Protein AF-A0A8T4P7R7-F1 (afdb_monomer_lite)

Radius of gyration: 18.89 Å; chains: 1; bounding box: 49×25×53 Å

pLDDT: mean 92.82, std 3.39, range [82.12, 98.0]

Sequence (158 aa):
MLTKKQLRILNTFQKNEFKEITWKQVKELSKEKSSSVIQDAIKAFLIEELIKEEKIGTSKFYTINHKNNKIYTYFETYNKDSLPKQVLNSIKGLEDNLDKHTPFYSIVIFGSYASGEQKKDSDLDLAVFIEQEDKRKIVEAVFKSMETKSFIKIDGHV

Structure (mmCIF, N/CA/C/O backbone):
data_AF-A0A8T4P7R7-F1
#
_entry.id   AF-A0A8T4P7R7-F1
#
loop_
_atom_site.group_PDB
_atom_site.id
_atom_site.type_symbol
_atom_site.label_atom_id
_atom_site.label_alt_id
_atom_site.label_comp_id
_atom_site.label_asym_id
_atom_site.label_entity_id
_atom_site.label_seq_id
_atom_site.pdbx_PDB_ins_code
_atom_site.Cartn_x
_atom_site.Cartn_y
_atom_site.Cartn_z
_atom_site.occupancy
_atom_site.B_iso_or_equiv
_atom_site.auth_seq_id
_atom_site.auth_comp_id
_atom_site.auth_asym_id
_atom_site.auth_atom_id
_atom_site.pdbx_PDB_model_num
ATOM 1 N N . MET A 1 1 ? -6.169 14.730 7.324 1.00 82.12 1 MET A N 1
ATOM 2 C CA . MET A 1 1 ? -4.984 13.997 6.819 1.00 82.12 1 MET A CA 1
ATOM 3 C C . MET A 1 1 ? -4.523 13.067 7.922 1.00 82.12 1 MET A C 1
ATOM 5 O O . MET A 1 1 ? -4.358 13.526 9.048 1.00 82.12 1 MET A O 1
ATOM 9 N N . LEU A 1 2 ? -4.400 11.774 7.630 1.00 89.31 2 LEU A N 1
ATOM 10 C CA . LEU A 1 2 ? -4.100 10.762 8.641 1.00 89.31 2 LEU A CA 1
ATOM 11 C C . LEU A 1 2 ? -2.658 10.868 9.151 1.00 89.31 2 LEU A C 1
ATOM 13 O O . LEU A 1 2 ? -1.727 11.123 8.392 1.00 89.31 2 LEU A O 1
ATOM 17 N N . THR A 1 3 ? -2.466 10.627 10.445 1.00 92.69 3 THR A N 1
ATOM 18 C CA . THR A 1 3 ? -1.133 10.498 11.052 1.00 92.69 3 THR A CA 1
ATOM 19 C C . THR A 1 3 ? -0.450 9.192 10.627 1.00 92.69 3 THR A C 1
ATOM 21 O O . THR A 1 3 ? -1.118 8.222 10.274 1.00 92.69 3 THR A O 1
ATOM 24 N N . LYS A 1 4 ? 0.881 9.091 10.764 1.00 90.06 4 LYS A N 1
ATOM 25 C CA . LYS A 1 4 ? 1.620 7.838 10.488 1.00 90.06 4 LYS A CA 1
ATOM 26 C C . LYS A 1 4 ? 1.092 6.634 11.280 1.00 90.06 4 LYS A C 1
ATOM 28 O O . LYS A 1 4 ? 1.024 5.524 10.757 1.00 90.06 4 LYS A O 1
ATOM 33 N N . LYS A 1 5 ? 0.684 6.844 12.539 1.00 91.94 5 LYS A N 1
ATOM 34 C CA . LYS A 1 5 ? 0.066 5.790 13.361 1.00 91.94 5 LYS A CA 1
ATOM 35 C C . LYS A 1 5 ? -1.285 5.360 12.794 1.00 91.94 5 LYS A C 1
ATOM 37 O O . LYS A 1 5 ? -1.544 4.166 12.705 1.00 91.94 5 LYS A O 1
ATOM 42 N N . GLN A 1 6 ? -2.114 6.319 12.382 1.00 94.88 6 GLN A N 1
ATOM 43 C CA . GLN A 1 6 ? -3.385 6.030 11.724 1.00 94.88 6 GLN A CA 1
ATOM 44 C C . GLN A 1 6 ? -3.173 5.303 10.393 1.00 94.88 6 GLN A C 1
ATOM 46 O O . GLN A 1 6 ? -3.828 4.297 10.182 1.00 94.88 6 GLN A O 1
ATOM 51 N N . LEU A 1 7 ? -2.215 5.704 9.551 1.00 94.62 7 LEU A N 1
ATOM 52 C CA . LEU A 1 7 ? -1.894 4.972 8.315 1.00 94.62 7 LEU A CA 1
ATOM 53 C C . LEU A 1 7 ? -1.496 3.517 8.592 1.00 94.62 7 LEU A C 1
ATOM 55 O O . LEU A 1 7 ? -1.973 2.608 7.921 1.00 94.62 7 LEU A O 1
ATOM 59 N N . ARG A 1 8 ? -0.698 3.271 9.640 1.00 93.00 8 ARG A N 1
ATOM 60 C CA . ARG A 1 8 ? -0.351 1.905 10.060 1.00 93.00 8 ARG A CA 1
ATOM 61 C C . ARG A 1 8 ? -1.577 1.087 10.477 1.00 93.00 8 ARG A C 1
ATOM 63 O O . ARG A 1 8 ? -1.638 -0.098 10.166 1.00 93.00 8 ARG A O 1
ATOM 70 N N . ILE A 1 9 ? -2.534 1.695 11.179 1.00 96.12 9 ILE A N 1
ATOM 71 C CA . ILE A 1 9 ? -3.793 1.028 11.547 1.00 96.12 9 ILE A CA 1
ATOM 72 C C . ILE A 1 9 ? -4.652 0.809 10.296 1.00 96.12 9 ILE A C 1
ATOM 74 O O . ILE A 1 9 ? -5.189 -0.279 10.121 1.00 96.12 9 ILE A O 1
ATOM 78 N N . LEU A 1 10 ? -4.737 1.790 9.397 1.00 96.06 10 LEU A N 1
ATOM 79 C CA . LEU A 1 10 ? -5.490 1.691 8.147 1.00 96.06 10 LEU A CA 1
ATOM 80 C C . LEU A 1 10 ? -4.968 0.550 7.257 1.00 96.06 10 LEU A C 1
ATOM 82 O O . LEU A 1 10 ? -5.761 -0.167 6.658 1.00 96.06 10 LEU A O 1
ATOM 86 N N . ASN A 1 11 ? -3.655 0.301 7.246 1.00 93.50 11 ASN A N 1
ATOM 87 C CA . ASN A 1 11 ? -3.052 -0.816 6.510 1.00 93.50 11 ASN A CA 1
ATOM 88 C C . ASN A 1 11 ? -3.571 -2.206 6.950 1.00 93.50 11 ASN A C 1
ATOM 90 O O . ASN A 1 11 ? -3.477 -3.174 6.199 1.00 93.50 11 ASN A O 1
ATOM 94 N N . THR A 1 12 ? -4.166 -2.344 8.144 1.00 95.06 12 THR A N 1
ATOM 95 C CA . THR A 1 12 ? -4.830 -3.609 8.524 1.00 95.06 12 THR A CA 1
ATOM 96 C C . THR A 1 12 ? -5.977 -3.968 7.592 1.00 95.06 12 THR A C 1
ATOM 98 O O . THR A 1 12 ? -6.183 -5.149 7.314 1.00 95.06 12 THR A O 1
ATOM 101 N N . PHE A 1 13 ? -6.674 -2.954 7.082 1.00 96.12 13 PHE A N 1
ATOM 102 C CA . PHE A 1 13 ? -7.744 -3.115 6.115 1.00 96.12 13 PHE A CA 1
ATOM 103 C C . PHE A 1 13 ? -7.186 -3.486 4.748 1.00 96.12 13 PHE A C 1
ATOM 105 O O . PHE A 1 13 ? -7.703 -4.410 4.145 1.00 96.12 13 PHE A O 1
ATOM 112 N N . GLN A 1 14 ? -6.093 -2.860 4.295 1.00 93.12 14 GLN A N 1
ATOM 113 C CA . GLN A 1 14 ? -5.441 -3.203 3.021 1.00 93.12 14 GLN A CA 1
ATOM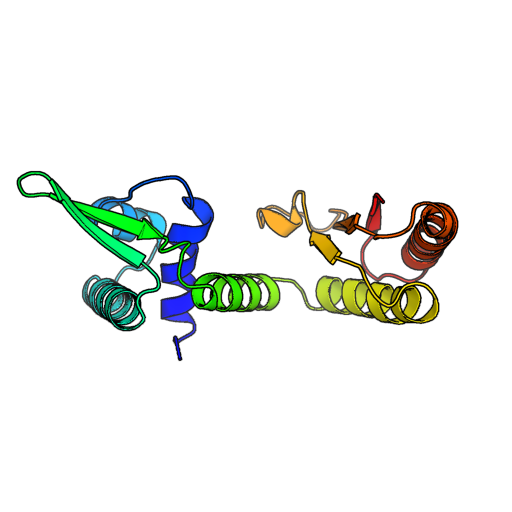 114 C C . GLN A 1 14 ? -5.055 -4.687 2.958 1.00 93.12 14 GLN A C 1
ATOM 116 O O . GLN A 1 14 ? -5.355 -5.378 1.994 1.00 93.12 14 GLN A O 1
ATOM 121 N N . LYS A 1 15 ? -4.459 -5.218 4.033 1.00 89.94 15 LYS A N 1
ATOM 122 C CA . LYS A 1 15 ? -4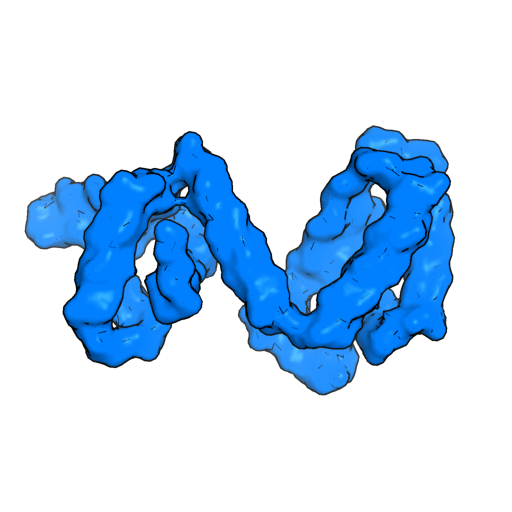.095 -6.645 4.129 1.00 89.94 15 LYS A CA 1
ATOM 123 C C . LYS A 1 15 ? -5.296 -7.595 4.194 1.00 89.94 15 LYS A C 1
ATOM 125 O O . LYS A 1 15 ? -5.125 -8.807 4.106 1.00 89.94 15 LYS A O 1
ATOM 130 N N . ASN A 1 16 ? -6.494 -7.060 4.406 1.00 92.81 16 ASN A N 1
ATOM 131 C CA . ASN A 1 16 ? -7.746 -7.799 4.529 1.00 92.81 16 ASN A CA 1
ATOM 132 C C . ASN A 1 16 ? -8.819 -7.170 3.632 1.00 92.81 16 ASN A C 1
ATOM 134 O O . ASN A 1 16 ? -9.979 -7.105 4.023 1.00 92.81 16 ASN A O 1
ATOM 138 N N . GLU A 1 17 ? -8.427 -6.685 2.451 1.00 88.88 17 GLU A N 1
ATOM 139 C CA . GLU A 1 17 ? -9.248 -5.775 1.644 1.00 88.88 17 GLU A CA 1
ATOM 140 C C . GLU A 1 17 ? -10.624 -6.339 1.274 1.00 88.88 17 GLU A C 1
ATOM 142 O O . GLU A 1 17 ? -11.613 -5.611 1.291 1.00 88.88 17 GLU A O 1
ATOM 147 N N . PHE A 1 18 ? -10.703 -7.649 1.035 1.00 90.31 18 PHE A N 1
ATOM 148 C CA . PHE A 1 18 ? -11.935 -8.354 0.676 1.00 90.31 18 PHE A CA 1
ATOM 149 C C . PHE A 1 18 ? -12.626 -9.028 1.869 1.00 90.31 18 PHE A C 1
ATOM 151 O O . PHE A 1 18 ? -13.465 -9.907 1.678 1.00 90.31 18 PHE A O 1
ATOM 158 N N . LYS A 1 19 ? -12.249 -8.684 3.106 1.00 93.25 19 LYS A N 1
ATOM 159 C CA . LYS A 1 19 ? -12.806 -9.286 4.321 1.00 93.25 19 LYS A CA 1
ATOM 160 C C . LYS A 1 19 ? -13.448 -8.235 5.208 1.00 93.25 19 LYS A C 1
ATOM 162 O O . LYS A 1 19 ? -12.941 -7.129 5.378 1.00 93.25 19 LYS A O 1
ATOM 167 N N . GLU A 1 20 ? -14.524 -8.642 5.862 1.00 95.31 20 GLU A N 1
ATOM 168 C CA . GLU A 1 20 ? -15.081 -7.900 6.984 1.00 95.31 20 GLU A CA 1
ATOM 169 C C . GLU A 1 20 ? -14.288 -8.241 8.241 1.00 95.31 20 GLU A C 1
ATOM 171 O O . GLU A 1 20 ? -14.089 -9.416 8.566 1.00 95.31 20 GLU A O 1
ATOM 176 N N . ILE A 1 21 ? -13.819 -7.218 8.951 1.00 96.62 21 ILE A N 1
ATOM 177 C CA . ILE A 1 21 ? -13.051 -7.411 10.179 1.00 96.62 21 ILE A CA 1
ATOM 178 C C . ILE A 1 21 ? -13.753 -6.776 11.370 1.00 96.62 21 ILE A C 1
ATOM 180 O O . ILE A 1 21 ? -14.252 -5.655 11.323 1.00 96.62 21 ILE A O 1
ATOM 184 N N . THR A 1 22 ? -13.791 -7.505 12.475 1.00 96.44 22 THR A N 1
ATOM 185 C CA . THR A 1 22 ? -14.371 -7.038 13.735 1.00 96.44 22 THR A CA 1
ATOM 186 C C . THR A 1 22 ? -13.426 -6.094 14.470 1.00 96.44 22 THR A C 1
ATOM 188 O O . THR A 1 22 ? -12.211 -6.116 14.278 1.00 96.44 22 THR A O 1
ATOM 191 N N . TRP A 1 23 ? -13.959 -5.331 15.426 1.00 94.56 23 TRP A N 1
ATOM 192 C CA . TRP A 1 23 ? -13.147 -4.529 16.352 1.00 94.56 23 TRP A CA 1
ATOM 193 C C . TRP A 1 23 ? -12.022 -5.329 17.039 1.00 94.56 23 TRP A C 1
ATOM 195 O O . TRP A 1 23 ? -10.905 -4.833 17.197 1.00 94.56 23 TRP A O 1
ATOM 205 N N . LYS A 1 24 ? -12.300 -6.581 17.433 1.00 93.56 24 LYS A N 1
ATOM 206 C CA . LYS A 1 24 ? -11.303 -7.473 18.043 1.00 93.56 24 LYS A CA 1
ATOM 207 C C . LYS A 1 24 ? -10.173 -7.788 17.059 1.00 93.56 24 LYS A C 1
ATOM 209 O O . LYS A 1 24 ? -9.008 -7.645 17.418 1.00 93.56 24 LYS A O 1
ATOM 214 N N . GLN A 1 25 ? -10.513 -8.118 15.815 1.00 95.75 25 GLN A N 1
ATOM 215 C CA . GLN A 1 25 ? -9.526 -8.370 14.764 1.00 95.75 25 GLN A CA 1
ATOM 216 C C . GLN A 1 25 ? -8.722 -7.114 14.420 1.00 95.75 25 GLN A C 1
ATOM 218 O O . GLN A 1 25 ? -7.511 -7.209 14.270 1.00 95.75 25 GLN A O 1
ATOM 223 N N . VAL A 1 26 ? -9.334 -5.924 14.374 1.00 95.81 26 VAL A N 1
ATOM 224 C CA . VAL A 1 26 ? -8.592 -4.663 14.176 1.00 95.81 26 VAL A CA 1
ATOM 225 C C . VAL A 1 26 ? -7.526 -4.484 15.266 1.00 95.81 26 VAL A C 1
ATOM 227 O O . VAL A 1 26 ? -6.383 -4.136 14.963 1.00 95.81 26 VAL A O 1
ATOM 230 N N . LYS A 1 27 ? -7.855 -4.760 16.536 1.00 94.25 27 LYS A N 1
ATOM 231 C CA . LYS A 1 27 ? -6.877 -4.703 17.638 1.00 94.25 27 LYS A CA 1
ATOM 232 C C . LYS A 1 27 ? -5.732 -5.693 17.460 1.00 94.25 27 LYS A C 1
ATOM 234 O O . LYS A 1 27 ? -4.574 -5.308 17.590 1.00 94.25 27 LYS A O 1
ATOM 239 N N . GLU A 1 28 ? -6.051 -6.942 17.147 1.00 94.25 28 GLU A N 1
ATOM 240 C CA . GLU A 1 28 ? -5.058 -8.006 16.975 1.00 94.25 28 GLU A CA 1
ATOM 241 C C . GLU A 1 28 ? -4.143 -7.742 15.767 1.00 94.25 28 GLU A C 1
ATOM 243 O O . GLU A 1 28 ? -2.919 -7.826 15.876 1.00 94.25 28 GLU A O 1
ATOM 248 N N . LEU A 1 29 ? -4.718 -7.343 14.630 1.00 93.88 29 LEU A N 1
ATOM 249 C CA . LEU A 1 29 ? -4.006 -7.158 13.364 1.00 93.88 29 LEU A CA 1
ATOM 250 C C . LEU A 1 29 ? -3.201 -5.854 13.309 1.00 93.88 29 LEU A C 1
ATOM 252 O O . LEU A 1 29 ? -2.137 -5.821 12.689 1.00 93.88 29 LEU A O 1
ATOM 256 N N . SER A 1 30 ? -3.668 -4.782 13.959 1.00 93.00 30 SER A N 1
ATOM 257 C CA . SER A 1 30 ? -2.974 -3.478 13.943 1.00 93.00 30 SER A CA 1
ATOM 258 C C . SER A 1 30 ? -1.677 -3.465 14.738 1.00 93.00 30 SER A C 1
ATOM 260 O O . SER A 1 30 ? -0.849 -2.573 14.534 1.00 93.00 30 SER A O 1
ATOM 262 N N . LYS A 1 31 ? -1.495 -4.436 15.646 1.00 90.56 31 LYS A N 1
ATOM 263 C CA . LYS A 1 31 ? -0.388 -4.489 16.614 1.00 90.56 31 LYS A CA 1
ATOM 264 C C . LYS A 1 31 ? -0.274 -3.213 17.469 1.00 90.56 31 LYS A C 1
ATOM 266 O O . LYS A 1 31 ? 0.768 -2.966 18.077 1.00 90.56 31 LYS A O 1
ATOM 271 N N . GLU A 1 32 ? -1.324 -2.390 17.515 1.00 94.50 32 GLU A N 1
ATOM 272 C CA . GLU A 1 32 ? -1.381 -1.185 18.335 1.00 94.50 32 GLU A CA 1
ATOM 273 C C . GLU A 1 32 ? -1.888 -1.547 19.734 1.00 94.50 32 GLU A C 1
ATOM 275 O O . GLU A 1 32 ? -2.916 -2.201 19.897 1.00 94.50 32 GLU A O 1
ATOM 280 N N . LYS A 1 33 ? -1.149 -1.130 20.766 1.00 91.62 33 LYS A N 1
ATOM 281 C CA . LYS A 1 33 ? -1.465 -1.495 22.154 1.00 91.62 33 LYS A CA 1
ATOM 282 C C . LYS A 1 33 ? -2.585 -0.627 22.717 1.00 91.62 33 LYS A C 1
ATOM 284 O O . LYS A 1 33 ? -3.370 -1.083 23.548 1.00 91.62 33 LYS A O 1
ATOM 289 N N . SER A 1 34 ? -2.654 0.633 22.289 1.00 94.81 34 SER A N 1
ATOM 290 C CA . SER A 1 34 ? -3.629 1.576 22.825 1.00 94.81 34 SER A CA 1
ATOM 291 C C . SER A 1 34 ? -4.986 1.443 22.138 1.00 94.81 34 SER A C 1
ATOM 293 O O . SER A 1 34 ? -5.157 1.790 20.970 1.00 94.81 34 SER A O 1
ATOM 295 N N . SER A 1 35 ? -5.988 1.002 22.902 1.00 94.81 35 SER A N 1
ATOM 296 C CA . SER A 1 35 ? -7.366 0.904 22.408 1.00 94.81 35 SER A CA 1
ATOM 297 C C . SER A 1 35 ? -7.965 2.266 22.049 1.00 94.81 35 SER A C 1
ATOM 299 O O . SER A 1 35 ? -8.745 2.331 21.103 1.00 94.81 35 SER A O 1
ATOM 301 N N . SER A 1 36 ? -7.596 3.342 22.756 1.00 95.62 36 SER A N 1
ATOM 302 C CA . SER A 1 36 ? -8.081 4.692 22.439 1.00 95.62 36 SER A CA 1
ATOM 303 C C . SER A 1 36 ? -7.542 5.175 21.096 1.00 95.62 36 SER A C 1
ATOM 305 O O . SER A 1 36 ? -8.309 5.657 20.275 1.00 95.62 36 SER A O 1
ATOM 307 N N . VAL A 1 37 ? -6.259 4.926 20.811 1.00 95.69 37 VAL A N 1
ATOM 308 C CA . VAL A 1 37 ? -5.640 5.282 19.522 1.00 95.69 37 VAL A CA 1
ATOM 309 C C . VAL A 1 37 ? -6.330 4.567 18.361 1.00 95.69 37 VAL A C 1
ATOM 311 O O . VAL A 1 37 ? -6.602 5.187 17.335 1.00 95.69 37 VAL A O 1
ATOM 314 N N . ILE A 1 38 ? -6.648 3.278 18.520 1.00 96.88 38 ILE A N 1
ATOM 315 C CA . ILE A 1 38 ? -7.401 2.528 17.505 1.00 96.88 38 ILE A CA 1
ATOM 316 C C . ILE A 1 38 ? -8.804 3.115 17.350 1.00 96.88 38 ILE A C 1
ATOM 318 O O . ILE A 1 38 ? -9.277 3.276 16.231 1.00 96.88 38 ILE A O 1
ATOM 322 N N . GLN A 1 39 ? -9.467 3.469 18.451 1.00 96.50 39 GLN A N 1
ATOM 323 C CA . GLN A 1 39 ? -10.825 4.005 18.409 1.00 96.50 39 GLN A CA 1
ATOM 324 C C . GLN A 1 39 ? -10.872 5.356 17.693 1.00 96.50 39 GLN A C 1
ATOM 326 O O . GLN A 1 39 ? -11.749 5.575 16.860 1.00 96.50 39 GLN A O 1
ATOM 331 N N . ASP A 1 40 ? -9.916 6.234 17.978 1.00 96.81 40 ASP A N 1
ATOM 332 C CA . ASP A 1 40 ? -9.797 7.538 17.331 1.00 96.81 40 ASP A CA 1
ATOM 333 C C . ASP A 1 40 ? -9.436 7.395 15.847 1.00 96.81 40 ASP A C 1
ATOM 335 O O . ASP A 1 40 ? -9.959 8.129 15.009 1.00 96.81 40 ASP A O 1
ATOM 339 N N . ALA A 1 41 ? -8.606 6.407 15.495 1.00 97.56 41 ALA A N 1
ATOM 340 C CA . ALA A 1 41 ? -8.320 6.061 14.106 1.00 97.56 41 ALA A CA 1
ATOM 341 C C . ALA A 1 41 ? -9.576 5.575 13.366 1.00 97.56 41 ALA A C 1
ATOM 343 O O . ALA A 1 41 ? -9.913 6.136 12.330 1.00 97.56 41 ALA A O 1
ATOM 344 N N . ILE A 1 42 ? -10.311 4.603 13.922 1.00 97.69 42 ILE A N 1
ATOM 345 C CA . ILE A 1 42 ? -11.561 4.094 13.334 1.00 97.69 42 ILE A CA 1
ATOM 346 C C . ILE A 1 42 ? -12.586 5.216 13.157 1.00 97.69 42 ILE A C 1
ATOM 348 O O . ILE A 1 42 ? -13.179 5.331 12.088 1.00 97.69 42 ILE A O 1
ATOM 352 N N . LYS A 1 43 ? -12.763 6.086 14.161 1.00 97.31 43 LYS A N 1
ATOM 353 C CA . LYS A 1 43 ? -13.643 7.258 14.042 1.00 97.31 43 LYS A CA 1
ATOM 354 C C . LYS A 1 43 ? -13.221 8.160 12.885 1.00 97.31 43 LYS A C 1
ATOM 356 O O . LYS A 1 43 ? -14.067 8.534 12.082 1.00 97.31 43 LYS A O 1
ATOM 361 N N . ALA A 1 44 ? -11.931 8.478 12.775 1.00 97.44 44 ALA A N 1
ATOM 362 C CA . ALA A 1 44 ? -11.419 9.290 11.675 1.00 97.44 44 ALA A CA 1
ATOM 363 C C . ALA A 1 44 ? -11.656 8.623 10.310 1.00 97.44 44 ALA A C 1
ATOM 365 O O . ALA A 1 44 ? -12.055 9.298 9.367 1.00 97.44 44 ALA A O 1
ATOM 366 N N . PHE A 1 45 ? -11.472 7.304 10.204 1.00 97.88 45 PHE A N 1
ATOM 367 C CA . PHE A 1 45 ? -11.705 6.570 8.957 1.00 97.88 45 PHE A CA 1
ATOM 368 C C . PHE A 1 45 ? -13.177 6.555 8.554 1.00 97.88 45 PHE A C 1
ATOM 370 O O . PHE A 1 45 ? -13.467 6.666 7.369 1.00 97.88 45 PHE A O 1
ATOM 377 N N . LEU A 1 46 ? -14.096 6.439 9.516 1.00 97.69 46 LEU A N 1
ATOM 378 C CA . LEU A 1 46 ? -15.535 6.510 9.261 1.00 97.69 46 LEU A CA 1
ATOM 379 C C . LEU A 1 46 ? -15.964 7.922 8.844 1.00 97.69 46 LEU A C 1
ATOM 381 O O . LEU A 1 46 ? -16.729 8.062 7.899 1.00 97.69 46 LEU A O 1
ATOM 385 N N . ILE A 1 47 ? -15.440 8.962 9.506 1.00 97.06 47 ILE A N 1
ATOM 386 C CA . ILE A 1 47 ? -15.716 10.371 9.164 1.00 97.06 47 ILE A CA 1
ATOM 387 C C . ILE A 1 47 ? -15.218 10.705 7.756 1.00 97.06 47 ILE A C 1
ATOM 389 O O . ILE A 1 47 ? -15.902 11.392 7.007 1.00 97.06 47 ILE A O 1
ATOM 393 N N . GLU A 1 48 ? -14.029 10.226 7.390 1.00 96.62 48 GLU A N 1
ATOM 394 C CA . GLU A 1 48 ? -13.477 10.405 6.044 1.00 96.62 48 GLU A CA 1
ATOM 395 C C . GLU A 1 48 ? -14.028 9.384 5.025 1.00 96.62 48 GLU A C 1
ATOM 397 O O . GLU A 1 48 ? -13.547 9.343 3.893 1.00 96.62 48 GLU A O 1
ATOM 402 N N . GLU A 1 49 ? -15.005 8.557 5.419 1.00 97.44 49 GLU A N 1
ATOM 403 C CA . GLU A 1 49 ? -15.629 7.499 4.612 1.00 97.44 49 GLU A CA 1
ATOM 404 C C . GLU A 1 49 ? -14.625 6.535 3.956 1.00 97.44 49 GLU A C 1
ATOM 406 O O . GLU A 1 49 ? -14.850 6.042 2.850 1.00 97.44 49 GLU A O 1
ATOM 411 N N . LEU A 1 50 ? -13.487 6.281 4.601 1.00 97.50 50 LEU A N 1
ATOM 412 C CA . LEU A 1 50 ? -12.464 5.344 4.126 1.00 97.50 50 LEU A CA 1
ATOM 413 C C . LEU A 1 50 ? -12.888 3.896 4.380 1.00 97.50 50 LEU A C 1
ATOM 415 O O . LEU A 1 50 ? -12.599 3.003 3.590 1.00 97.50 50 LEU A O 1
ATOM 419 N N . ILE A 1 51 ? -13.602 3.664 5.477 1.00 97.88 51 ILE A N 1
ATOM 420 C CA . ILE A 1 51 ? -14.171 2.363 5.828 1.00 97.88 51 ILE A CA 1
ATOM 421 C C . ILE A 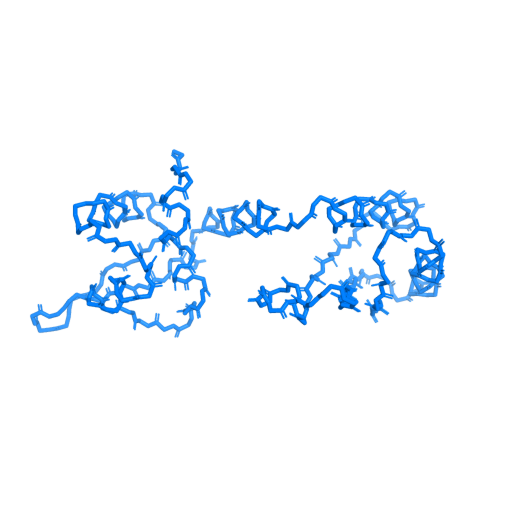1 51 ? -15.674 2.501 6.048 1.00 97.88 51 ILE A C 1
ATOM 423 O O . ILE A 1 51 ? -16.180 3.602 6.269 1.00 97.88 51 ILE A O 1
ATOM 427 N N . LYS A 1 52 ? -16.381 1.376 6.026 1.00 97.69 52 LYS A N 1
ATOM 428 C CA . LYS A 1 52 ? -17.783 1.269 6.434 1.00 97.69 52 LYS A CA 1
ATOM 429 C C . LYS A 1 52 ? -17.875 0.491 7.732 1.00 97.69 52 LY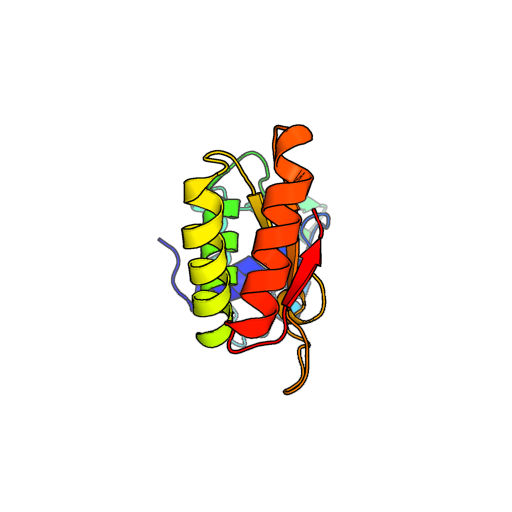S A C 1
ATOM 431 O O . LYS A 1 52 ? -17.040 -0.370 7.992 1.00 97.69 52 LYS A O 1
ATOM 436 N N . GLU A 1 53 ? -18.885 0.808 8.532 1.00 97.50 53 GLU A N 1
ATOM 437 C CA . GLU A 1 53 ? -19.261 0.028 9.708 1.00 97.50 53 GLU A CA 1
ATOM 438 C C . GLU A 1 53 ? -20.623 -0.616 9.449 1.00 97.50 53 GLU A C 1
ATOM 440 O O . GLU A 1 53 ? -21.587 0.076 9.124 1.00 97.50 53 GLU A O 1
ATOM 445 N N . GLU A 1 54 ? -20.705 -1.927 9.644 1.00 96.88 54 GLU A N 1
ATOM 446 C CA . GLU A 1 54 ? -21.956 -2.675 9.666 1.00 96.88 54 GLU A CA 1
ATOM 447 C C . GLU A 1 54 ? -22.135 -3.337 11.032 1.00 96.88 54 GLU A C 1
ATOM 449 O O . GLU A 1 54 ? -21.174 -3.753 11.686 1.00 96.88 54 GLU A O 1
ATOM 454 N N . LYS A 1 55 ? -23.381 -3.414 11.503 1.00 96.19 55 LYS A N 1
ATOM 455 C CA . LYS A 1 55 ? -23.709 -4.023 12.792 1.00 96.19 55 LYS A CA 1
ATOM 456 C C . LYS A 1 55 ? -24.540 -5.277 12.569 1.00 96.19 55 LYS A C 1
ATOM 458 O O . LYS A 1 55 ? -25.670 -5.191 12.099 1.00 96.19 55 LYS A O 1
ATOM 463 N N . ILE A 1 56 ? -24.003 -6.420 12.987 1.00 93.44 56 ILE A N 1
ATOM 464 C CA . ILE A 1 56 ? -24.688 -7.714 12.934 1.00 93.44 56 ILE A CA 1
ATOM 465 C C . ILE A 1 56 ? -24.840 -8.214 14.372 1.00 93.44 56 ILE A C 1
ATOM 467 O O . ILE A 1 56 ? -23.861 -8.512 15.064 1.00 93.44 56 ILE A O 1
ATOM 471 N N . GLY A 1 57 ? -26.084 -8.239 14.857 1.00 93.56 57 GLY A N 1
ATOM 472 C CA . GLY A 1 57 ? -26.390 -8.505 16.262 1.00 93.56 57 GLY A CA 1
ATOM 473 C C . GLY A 1 57 ? -25.738 -7.474 17.191 1.00 93.56 57 GLY A C 1
ATOM 474 O O . GLY A 1 57 ? -26.018 -6.276 17.117 1.00 93.56 57 GLY A O 1
ATOM 475 N N . THR A 1 58 ? -24.858 -7.933 18.081 1.00 92.75 58 THR A N 1
ATOM 476 C CA . THR A 1 58 ? -24.089 -7.075 19.003 1.00 92.75 58 THR A CA 1
ATOM 477 C C . THR A 1 58 ? -22.712 -6.685 18.467 1.00 92.75 58 THR A C 1
ATOM 479 O O . THR A 1 58 ? -22.042 -5.845 19.069 1.00 92.75 58 THR A O 1
ATOM 482 N N . SER A 1 59 ? -22.286 -7.266 17.344 1.00 93.25 59 SER A N 1
ATOM 483 C CA . SER A 1 59 ? -20.936 -7.106 16.807 1.00 93.25 59 SER A CA 1
ATOM 484 C C . SER A 1 59 ? -20.878 -6.033 15.724 1.00 93.25 59 SER A C 1
ATOM 486 O O . SER A 1 59 ? -21.815 -5.863 14.945 1.00 93.25 59 SER A O 1
ATOM 488 N N . LYS A 1 60 ? -19.754 -5.311 15.689 1.00 96.19 60 LYS A N 1
ATOM 489 C CA . LYS A 1 60 ? -19.422 -4.320 14.661 1.00 96.19 60 LYS A CA 1
ATOM 490 C C . LYS A 1 60 ? -18.390 -4.905 13.707 1.00 96.19 60 LYS A C 1
ATOM 492 O O . LYS A 1 60 ? -17.367 -5.426 14.165 1.00 96.19 60 LYS A O 1
ATOM 497 N N . PHE A 1 61 ? -18.666 -4.772 12.421 1.00 97.19 61 PHE A N 1
ATOM 498 C CA . PHE A 1 61 ? -17.841 -5.213 11.311 1.00 97.19 61 PHE A CA 1
ATOM 499 C C . PHE A 1 61 ? -17.404 -4.002 10.506 1.00 97.19 61 PHE A C 1
ATOM 501 O O . PHE A 1 61 ? -18.168 -3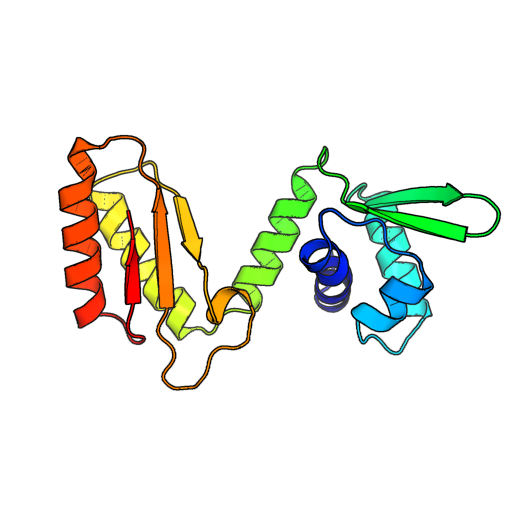.056 10.328 1.00 97.19 61 PHE A O 1
ATOM 508 N N . TYR A 1 62 ? -16.159 -4.031 10.053 1.00 98.00 62 TYR A N 1
ATOM 509 C CA . TYR A 1 62 ? -15.547 -2.950 9.308 1.00 98.00 62 TYR A CA 1
ATOM 510 C C . TYR A 1 62 ? -15.025 -3.462 7.972 1.00 98.00 62 TYR A C 1
ATOM 512 O O . TYR A 1 62 ? -14.346 -4.490 7.926 1.00 98.00 62 TYR A O 1
ATOM 520 N N . THR A 1 63 ? -15.312 -2.724 6.904 1.00 97.31 63 THR A N 1
ATOM 521 C CA . THR A 1 63 ? -14.888 -3.039 5.531 1.00 97.31 63 THR A CA 1
ATOM 522 C C . THR A 1 63 ? -14.327 -1.808 4.839 1.00 97.31 63 THR A C 1
ATOM 524 O O . THR A 1 63 ? -14.654 -0.676 5.197 1.00 97.31 63 THR A O 1
ATOM 527 N N . ILE A 1 64 ? -13.473 -2.008 3.836 1.00 97.69 64 ILE A N 1
ATOM 528 C CA . ILE A 1 64 ? -12.991 -0.915 2.988 1.00 97.69 64 ILE A CA 1
ATOM 529 C C . ILE A 1 64 ? -14.162 -0.300 2.217 1.00 97.69 64 ILE A C 1
ATOM 531 O O . ILE A 1 64 ? -14.985 -0.999 1.622 1.00 97.69 64 ILE A O 1
ATOM 535 N N . ASN A 1 65 ? -14.218 1.031 2.163 1.00 97.06 65 ASN A N 1
ATOM 536 C CA . ASN A 1 65 ? -15.129 1.713 1.258 1.00 97.06 65 ASN A CA 1
ATOM 537 C C . ASN A 1 65 ? -14.500 1.870 -0.133 1.00 97.06 65 ASN A C 1
ATOM 539 O O . ASN A 1 65 ? -13.983 2.930 -0.472 1.00 97.06 65 ASN A O 1
ATOM 543 N N . HIS A 1 66 ? -14.613 0.841 -0.975 1.00 94.94 66 HIS A N 1
ATOM 544 C CA . HIS A 1 66 ? -14.089 0.869 -2.350 1.00 94.94 66 HIS A CA 1
ATOM 545 C C . HIS A 1 66 ? -14.703 1.960 -3.248 1.00 94.94 66 HIS A C 1
ATOM 547 O O . HIS A 1 66 ? -14.178 2.235 -4.320 1.00 94.94 66 HIS A O 1
ATOM 553 N N . LYS A 1 67 ? -15.804 2.604 -2.829 1.00 96.38 67 LYS A N 1
ATOM 554 C CA . LYS A 1 67 ? -16.388 3.745 -3.555 1.00 96.38 67 LYS A CA 1
ATOM 555 C C . LYS A 1 67 ? -15.619 5.051 -3.326 1.00 96.38 67 LYS A C 1
ATOM 557 O O . LYS A 1 67 ? -15.813 6.002 -4.075 1.00 96.38 67 LYS A O 1
ATOM 562 N N . ASN A 1 68 ? -14.786 5.118 -2.287 1.00 95.94 68 ASN A N 1
ATOM 563 C CA . ASN A 1 68 ? -14.012 6.301 -1.945 1.00 95.94 68 ASN A CA 1
ATOM 564 C C . ASN A 1 68 ? -12.556 6.130 -2.383 1.00 95.94 68 ASN A C 1
ATOM 566 O O . ASN A 1 68 ? -11.748 5.532 -1.674 1.00 95.94 68 ASN A O 1
ATOM 570 N N . ASN A 1 69 ? -12.197 6.725 -3.522 1.00 94.81 69 ASN A N 1
ATOM 571 C CA . ASN A 1 69 ? -10.856 6.588 -4.097 1.00 94.81 69 ASN A CA 1
ATOM 572 C C . ASN A 1 69 ? -9.727 7.099 -3.186 1.00 94.81 69 ASN A C 1
ATOM 574 O O . ASN A 1 69 ? -8.582 6.672 -3.326 1.00 94.81 69 ASN A O 1
ATOM 578 N N . LYS A 1 70 ? -10.038 7.965 -2.212 1.00 94.94 70 LYS A N 1
ATOM 579 C CA . LYS A 1 70 ? -9.065 8.506 -1.256 1.00 94.94 70 LYS A CA 1
ATOM 580 C C . LYS A 1 70 ? -8.361 7.414 -0.447 1.00 94.94 70 LYS A C 1
ATOM 582 O O . LYS A 1 70 ? -7.213 7.601 -0.044 1.00 94.94 70 LYS A O 1
ATOM 587 N N . ILE A 1 71 ? -9.018 6.273 -0.216 1.00 95.50 71 ILE A N 1
ATOM 588 C CA . ILE A 1 71 ? -8.397 5.165 0.513 1.00 95.50 71 ILE A CA 1
ATOM 589 C C . ILE A 1 71 ? -7.176 4.610 -0.222 1.00 95.50 71 ILE A C 1
ATOM 591 O O . ILE A 1 71 ? -6.150 4.357 0.406 1.00 95.50 71 ILE A O 1
ATOM 595 N N . TYR A 1 72 ? -7.243 4.516 -1.551 1.00 94.25 72 TYR A N 1
ATOM 596 C CA . TYR A 1 72 ? -6.142 4.019 -2.369 1.00 94.25 72 TYR A CA 1
ATOM 597 C C . TYR A 1 72 ? -4.957 4.983 -2.365 1.00 94.25 72 TYR A C 1
ATOM 599 O O . TYR A 1 72 ? -3.820 4.532 -2.302 1.00 94.25 72 TYR A O 1
ATOM 607 N N . THR A 1 73 ? -5.196 6.296 -2.296 1.00 93.25 73 THR A N 1
ATOM 608 C CA . THR A 1 73 ? -4.125 7.287 -2.101 1.00 93.25 73 THR A CA 1
ATOM 609 C C . THR A 1 73 ? -3.426 7.109 -0.750 1.00 93.25 73 THR A C 1
ATOM 611 O O . THR A 1 73 ? -2.204 7.242 -0.651 1.00 93.25 73 THR A O 1
ATOM 614 N N . TYR A 1 74 ? -4.170 6.779 0.310 1.00 95.12 74 TYR A N 1
ATOM 615 C CA . TYR A 1 74 ? -3.567 6.485 1.612 1.00 95.12 74 TYR A CA 1
ATOM 616 C C . TYR A 1 74 ? -2.774 5.179 1.615 1.00 95.12 74 TYR A C 1
ATOM 618 O O . TYR A 1 74 ? -1.688 5.145 2.195 1.00 95.12 74 TYR A O 1
ATOM 626 N N . PHE A 1 75 ? -3.270 4.135 0.949 1.00 93.75 75 PHE A N 1
ATOM 627 C CA . PHE A 1 75 ? -2.522 2.892 0.762 1.00 93.75 75 PHE A CA 1
ATOM 628 C C . PHE A 1 75 ? -1.255 3.113 -0.053 1.00 93.75 75 PHE A C 1
ATOM 630 O O . PHE A 1 75 ? -0.191 2.665 0.352 1.00 93.75 75 PHE A O 1
ATOM 637 N N . GLU A 1 76 ? -1.330 3.874 -1.141 1.00 90.56 76 GLU A N 1
ATOM 638 C CA . GLU A 1 76 ? -0.166 4.221 -1.950 1.00 90.56 76 GLU A CA 1
ATOM 639 C C . GLU A 1 76 ? 0.879 4.980 -1.123 1.00 90.56 76 GLU A C 1
ATOM 641 O O . GLU A 1 76 ? 2.059 4.632 -1.146 1.00 90.56 76 GLU A O 1
ATOM 646 N N . THR A 1 77 ? 0.440 5.964 -0.332 1.00 91.75 77 THR A N 1
ATOM 647 C CA . THR A 1 77 ? 1.320 6.726 0.567 1.00 91.75 77 THR A CA 1
ATOM 648 C C . THR A 1 77 ? 2.001 5.799 1.571 1.00 91.75 77 THR A C 1
ATOM 650 O O . THR A 1 77 ? 3.212 5.867 1.759 1.00 91.75 77 THR A O 1
ATOM 653 N N . TYR A 1 78 ? 1.233 4.907 2.202 1.00 91.75 78 TYR A N 1
ATOM 654 C CA . TYR A 1 78 ? 1.764 3.952 3.168 1.00 91.75 78 TYR A CA 1
ATOM 655 C C . TYR A 1 78 ? 2.750 2.966 2.527 1.00 91.75 78 TYR A C 1
ATOM 657 O O . TYR A 1 78 ? 3.825 2.734 3.081 1.00 91.75 78 TYR A O 1
ATOM 665 N N . ASN A 1 79 ? 2.413 2.420 1.356 1.00 89.44 79 ASN A N 1
ATOM 666 C CA . ASN A 1 79 ? 3.266 1.494 0.621 1.00 89.44 79 ASN A CA 1
ATOM 667 C C . ASN A 1 79 ? 4.588 2.177 0.255 1.00 89.44 79 ASN A C 1
ATOM 669 O O . ASN A 1 79 ? 5.647 1.649 0.583 1.00 89.44 79 ASN A O 1
ATOM 673 N N . LYS A 1 80 ? 4.548 3.386 -0.322 1.00 87.62 80 LYS A N 1
ATOM 674 C CA . LYS A 1 80 ? 5.748 4.168 -0.667 1.00 87.62 80 LYS A CA 1
ATOM 675 C C . LYS A 1 80 ? 6.622 4.463 0.554 1.00 87.62 80 LYS A C 1
ATOM 677 O O . LYS A 1 80 ? 7.830 4.250 0.491 1.00 87.62 80 LYS A O 1
ATOM 682 N N . ASP A 1 81 ? 6.022 4.873 1.672 1.00 87.88 81 ASP A N 1
ATOM 683 C CA . ASP A 1 81 ? 6.737 5.144 2.930 1.00 87.88 81 ASP A CA 1
ATOM 684 C C . ASP A 1 81 ? 7.386 3.888 3.541 1.00 87.88 81 ASP A C 1
ATOM 686 O O . ASP A 1 81 ? 8.336 3.995 4.320 1.00 87.88 81 ASP A O 1
ATOM 690 N N . SER A 1 82 ? 6.863 2.700 3.225 1.00 86.44 82 SER A N 1
ATOM 691 C CA . SER A 1 82 ? 7.382 1.425 3.728 1.00 86.44 82 SER A CA 1
ATOM 692 C C . SER A 1 82 ? 8.561 0.872 2.919 1.00 86.44 82 SER A C 1
ATOM 694 O O . SER A 1 82 ? 9.287 0.007 3.414 1.00 86.44 82 SER A O 1
ATOM 696 N N . LEU A 1 83 ? 8.783 1.380 1.702 1.00 90.00 83 LEU A N 1
ATOM 697 C CA . LEU A 1 83 ? 9.831 0.888 0.813 1.00 90.00 83 LEU A CA 1
ATOM 698 C C . LEU A 1 83 ? 11.212 1.455 1.184 1.00 90.00 83 LEU A C 1
ATOM 700 O O . LEU A 1 83 ? 11.349 2.645 1.484 1.00 90.00 83 LEU A O 1
ATOM 704 N N . PRO A 1 84 ? 12.281 0.642 1.107 1.00 90.25 84 PRO A N 1
ATOM 705 C CA . PRO A 1 84 ? 13.645 1.134 1.256 1.00 90.25 84 PRO A CA 1
ATOM 706 C C . PRO A 1 84 ? 13.996 2.192 0.205 1.00 90.25 84 PRO A C 1
ATOM 708 O O . PRO A 1 84 ? 13.592 2.108 -0.956 1.00 90.25 84 PRO A O 1
ATOM 711 N N . LYS A 1 85 ? 14.850 3.152 0.575 1.00 90.50 85 LYS A N 1
ATOM 712 C CA . LYS A 1 85 ? 15.287 4.235 -0.324 1.00 90.50 85 LYS A CA 1
ATOM 713 C C . LYS A 1 85 ? 15.905 3.716 -1.630 1.00 90.50 85 LYS A C 1
ATOM 715 O O . LYS A 1 85 ? 15.737 4.329 -2.676 1.00 90.50 85 LYS A O 1
ATOM 720 N N . GLN A 1 86 ? 16.609 2.588 -1.579 1.00 90.56 86 GLN A N 1
ATOM 721 C CA . GLN A 1 86 ? 17.215 1.947 -2.747 1.00 90.56 86 GLN A CA 1
ATOM 722 C C . GLN A 1 86 ? 16.160 1.439 -3.738 1.00 90.56 86 GLN A C 1
ATOM 724 O O . GLN A 1 86 ? 16.362 1.557 -4.946 1.00 90.56 86 GLN A O 1
ATOM 729 N N . VAL A 1 87 ? 15.031 0.925 -3.236 1.00 91.69 87 VAL A N 1
ATOM 730 C CA . VAL A 1 87 ? 13.893 0.500 -4.064 1.00 91.69 87 VAL A CA 1
ATOM 731 C C . VAL A 1 87 ? 13.272 1.718 -4.733 1.00 91.69 87 VAL A C 1
ATOM 733 O O . VAL A 1 87 ? 13.156 1.742 -5.952 1.00 91.69 87 VAL A O 1
ATOM 736 N N . LEU A 1 88 ? 12.984 2.770 -3.961 1.00 91.69 88 LEU A N 1
ATOM 737 C CA . LEU A 1 88 ? 12.430 4.022 -4.490 1.00 91.69 88 LEU A CA 1
ATOM 738 C C . LEU A 1 88 ? 13.325 4.643 -5.572 1.00 91.69 88 LEU A C 1
ATOM 740 O O . LEU A 1 88 ? 12.833 5.065 -6.613 1.00 91.69 88 LEU A O 1
ATOM 744 N N . ASN A 1 89 ? 14.644 4.656 -5.363 1.00 91.88 89 ASN A N 1
ATOM 745 C CA . ASN A 1 89 ? 15.595 5.143 -6.363 1.00 91.88 89 ASN A CA 1
ATOM 746 C C . ASN A 1 89 ? 15.611 4.275 -7.631 1.00 91.88 89 ASN A C 1
ATOM 748 O O . ASN A 1 89 ? 15.775 4.806 -8.726 1.00 91.88 89 ASN A O 1
ATOM 752 N N . SER A 1 90 ? 15.465 2.956 -7.486 1.00 92.31 90 SER A N 1
ATOM 753 C CA . SER A 1 90 ? 15.444 2.025 -8.620 1.00 92.31 90 SER A CA 1
ATOM 754 C C . SER A 1 90 ? 14.166 2.187 -9.444 1.00 92.31 90 SER A C 1
ATOM 756 O O . SER A 1 90 ? 14.245 2.245 -10.667 1.00 92.31 90 SER A O 1
ATOM 758 N N . ILE A 1 91 ? 13.017 2.358 -8.781 1.00 92.38 91 ILE A N 1
ATOM 759 C CA . ILE A 1 91 ? 11.733 2.669 -9.428 1.00 92.38 91 ILE A CA 1
ATOM 760 C C . ILE A 1 91 ? 11.818 4.011 -10.148 1.00 92.38 91 ILE A C 1
ATOM 762 O O . ILE A 1 91 ? 11.508 4.072 -11.327 1.00 92.38 91 ILE A O 1
ATOM 766 N N . LYS A 1 92 ? 12.337 5.056 -9.495 1.00 92.56 92 LYS A N 1
ATOM 767 C CA . LYS A 1 92 ? 12.512 6.363 -10.137 1.00 92.56 92 LYS A CA 1
ATOM 768 C C . LYS A 1 92 ? 13.405 6.282 -11.378 1.00 92.56 92 LYS A C 1
ATOM 770 O O . LYS A 1 92 ? 13.096 6.867 -12.407 1.00 92.56 92 LYS A O 1
ATOM 775 N N . GLY A 1 93 ? 14.506 5.533 -11.300 1.00 92.44 93 GLY A N 1
ATOM 776 C CA . GLY A 1 93 ? 15.368 5.307 -12.457 1.00 92.44 93 GLY A CA 1
ATOM 777 C C . GLY A 1 93 ? 14.657 4.558 -13.587 1.00 92.44 93 GLY A C 1
ATOM 778 O O . GLY A 1 93 ? 14.917 4.839 -14.754 1.00 92.44 93 GLY A O 1
ATOM 779 N N . LEU A 1 94 ? 13.756 3.629 -13.261 1.00 93.06 94 LEU A N 1
ATOM 780 C CA . LEU A 1 94 ? 12.916 2.951 -14.243 1.00 93.06 94 LEU A CA 1
ATOM 781 C C . LEU A 1 94 ? 11.923 3.936 -14.883 1.00 93.06 94 LEU A C 1
ATOM 783 O O . LEU A 1 94 ? 11.903 4.032 -16.107 1.00 93.06 94 LEU A O 1
ATOM 787 N N . GLU A 1 95 ? 11.192 4.714 -14.080 1.00 93.94 95 GLU A N 1
ATOM 788 C CA . GLU A 1 95 ? 10.261 5.767 -14.526 1.00 93.94 95 GLU A CA 1
ATOM 789 C C . GLU A 1 95 ? 10.951 6.758 -15.481 1.00 93.94 95 GLU A C 1
ATOM 791 O O . GLU A 1 95 ? 10.538 6.896 -16.631 1.00 93.94 95 GLU A O 1
ATOM 796 N N . ASP A 1 96 ? 12.096 7.325 -15.078 1.00 93.56 96 ASP A N 1
ATOM 797 C CA . ASP A 1 96 ? 12.883 8.278 -15.879 1.00 93.56 96 ASP A CA 1
ATOM 798 C C . ASP A 1 96 ? 13.311 7.708 -17.254 1.00 93.56 96 ASP A C 1
ATOM 800 O O . ASP A 1 96 ? 13.613 8.456 -18.192 1.00 93.56 96 ASP A O 1
ATOM 804 N N . ASN A 1 97 ? 13.414 6.380 -17.393 1.00 92.62 97 ASN A N 1
ATOM 805 C CA . ASN A 1 97 ? 13.709 5.728 -18.671 1.00 92.62 97 ASN A CA 1
ATOM 806 C C . ASN A 1 97 ? 12.446 5.374 -19.461 1.00 92.62 97 ASN A C 1
ATOM 808 O O . ASN A 1 97 ? 12.463 5.514 -20.684 1.00 92.62 97 ASN A O 1
ATOM 812 N N . LEU A 1 98 ? 11.367 4.952 -18.799 1.00 93.38 98 LEU A N 1
ATOM 813 C CA . LEU A 1 98 ? 10.090 4.646 -19.448 1.00 93.38 98 LEU A CA 1
ATOM 814 C C . LEU A 1 98 ? 9.417 5.898 -20.016 1.00 93.38 98 LEU A C 1
ATOM 816 O O . LEU A 1 98 ? 8.952 5.856 -21.156 1.00 93.38 98 LEU A O 1
ATOM 820 N N . ASP A 1 99 ? 9.471 7.021 -19.298 1.00 93.38 99 ASP A N 1
ATOM 821 C CA . ASP A 1 99 ? 8.870 8.306 -19.690 1.00 93.38 99 ASP A CA 1
ATOM 822 C C . ASP A 1 99 ? 9.362 8.814 -21.058 1.00 93.38 99 ASP A C 1
ATOM 824 O O . ASP A 1 99 ? 8.667 9.553 -21.754 1.00 93.38 99 ASP A O 1
ATOM 828 N N . LYS A 1 100 ? 10.555 8.386 -21.494 1.00 92.31 100 LYS A N 1
ATOM 829 C CA . LYS A 1 100 ? 11.128 8.728 -22.810 1.00 92.31 100 LYS A CA 1
ATOM 830 C C . LYS A 1 100 ? 10.458 7.995 -23.975 1.00 92.31 100 LYS A C 1
ATOM 832 O O . LYS A 1 100 ? 10.678 8.359 -25.131 1.00 92.31 100 LYS A O 1
ATOM 837 N N . HIS A 1 101 ? 9.711 6.932 -23.694 1.00 89.88 101 HIS A N 1
ATOM 838 C CA . HIS A 1 101 ? 9.248 5.969 -24.692 1.00 89.88 101 HIS A CA 1
ATOM 839 C C . HIS A 1 101 ? 7.747 5.693 -24.624 1.00 89.88 101 HIS A C 1
ATOM 841 O O . HIS A 1 101 ? 7.130 5.482 -25.670 1.00 89.88 101 HIS A O 1
ATOM 847 N N . THR A 1 102 ? 7.170 5.685 -23.423 1.00 89.19 102 THR A N 1
ATOM 848 C CA . THR A 1 102 ? 5.741 5.472 -23.198 1.00 89.19 102 THR A CA 1
ATOM 849 C C . THR A 1 102 ? 5.251 6.405 -22.089 1.00 89.19 102 THR A C 1
ATOM 851 O O . THR A 1 102 ? 5.641 6.234 -20.941 1.00 89.19 102 THR A O 1
ATOM 854 N N . PRO A 1 103 ? 4.414 7.412 -22.395 1.00 85.88 103 PRO A N 1
ATOM 855 C CA . PRO A 1 103 ? 3.905 8.331 -21.375 1.00 85.88 103 PRO A CA 1
ATOM 856 C C . PRO A 1 103 ? 2.806 7.706 -20.503 1.00 85.88 103 PRO A C 1
ATOM 858 O O . PRO A 1 103 ? 2.457 8.262 -19.466 1.00 85.88 103 PRO A O 1
ATOM 861 N N . PHE A 1 104 ? 2.247 6.565 -20.921 1.00 90.62 104 PHE A N 1
ATOM 862 C CA . PHE A 1 104 ? 1.183 5.865 -20.210 1.00 90.62 104 PHE A CA 1
ATOM 863 C C . PHE A 1 104 ? 1.642 4.452 -19.858 1.00 90.62 104 PHE A C 1
ATOM 865 O O . PHE A 1 104 ? 1.783 3.586 -20.724 1.00 90.62 104 PHE A O 1
ATOM 872 N N . TYR A 1 105 ? 1.899 4.234 -18.573 1.00 93.62 105 TYR A N 1
ATOM 873 C CA . TYR A 1 105 ? 2.223 2.929 -18.014 1.00 93.62 105 TYR A CA 1
ATOM 874 C C . TYR A 1 105 ? 1.789 2.847 -16.549 1.00 93.62 105 TYR A C 1
ATOM 876 O O . TYR A 1 105 ? 1.441 3.845 -15.918 1.00 93.62 105 TYR A O 1
ATOM 884 N N . SER A 1 106 ? 1.796 1.640 -15.996 1.00 93.62 106 SER A N 1
ATOM 885 C CA . SER A 1 106 ? 1.643 1.406 -14.559 1.00 93.62 106 SER A CA 1
ATOM 886 C C . SER A 1 106 ? 2.725 0.456 -14.081 1.00 93.62 106 SER A C 1
ATOM 888 O O . SER A 1 106 ? 2.927 -0.591 -14.687 1.00 93.62 106 SER A O 1
ATOM 890 N N . ILE A 1 107 ? 3.406 0.811 -12.991 1.00 93.56 107 ILE A N 1
ATOM 891 C CA . ILE A 1 107 ? 4.402 -0.048 -12.347 1.00 93.56 107 ILE A CA 1
ATOM 892 C C . ILE A 1 107 ? 3.754 -0.709 -11.135 1.00 93.56 107 ILE A C 1
ATOM 894 O O . ILE A 1 107 ? 3.236 -0.029 -10.249 1.00 93.56 107 ILE A O 1
ATOM 898 N N . VAL A 1 108 ? 3.815 -2.034 -11.078 1.00 93.88 108 VAL A N 1
ATOM 899 C CA . VAL A 1 108 ? 3.354 -2.832 -9.944 1.00 93.88 108 VAL A CA 1
ATOM 900 C C . VAL A 1 108 ? 4.547 -3.548 -9.335 1.00 93.88 108 VAL A C 1
ATOM 902 O O . VAL A 1 108 ? 5.256 -4.279 -10.018 1.00 93.88 108 VAL A O 1
ATOM 905 N N . ILE A 1 109 ? 4.754 -3.343 -8.036 1.00 93.31 109 ILE A N 1
ATOM 906 C CA . ILE A 1 109 ? 5.712 -4.116 -7.245 1.00 93.31 109 ILE A CA 1
ATOM 907 C C . ILE A 1 109 ? 4.985 -5.350 -6.731 1.00 93.31 109 ILE A C 1
ATOM 909 O O . ILE A 1 109 ? 3.905 -5.227 -6.147 1.00 93.31 109 ILE A O 1
ATOM 913 N N . PHE A 1 110 ? 5.582 -6.520 -6.907 1.00 93.12 110 PHE A N 1
ATOM 914 C CA . PHE A 1 110 ? 5.060 -7.760 -6.347 1.00 93.12 110 PHE A CA 1
ATOM 915 C C . PHE A 1 110 ? 6.163 -8.534 -5.614 1.00 93.12 110 PHE A C 1
ATOM 917 O O . PHE A 1 110 ? 7.217 -7.983 -5.297 1.00 93.12 110 PHE A O 1
ATOM 924 N N . GLY A 1 111 ? 5.869 -9.769 -5.213 1.00 91.38 111 GLY A N 1
ATOM 925 C CA . GLY A 1 111 ? 6.834 -10.615 -4.520 1.00 91.38 111 GLY A CA 1
ATOM 926 C C . GLY A 1 111 ? 7.212 -10.109 -3.125 1.00 91.38 111 GLY A C 1
ATOM 927 O O . GLY A 1 111 ? 6.393 -9.547 -2.390 1.00 91.38 111 GLY A O 1
ATOM 928 N N . SER A 1 112 ? 8.462 -10.360 -2.734 1.00 91.38 112 SER A N 1
ATOM 929 C CA . SER A 1 112 ? 8.902 -10.238 -1.335 1.00 91.38 112 SER A CA 1
ATOM 930 C C . SER A 1 112 ? 8.894 -8.799 -0.802 1.00 91.38 112 SER A C 1
ATOM 932 O O . SER A 1 112 ? 8.573 -8.569 0.366 1.00 91.38 112 SER A O 1
ATOM 934 N N . TYR A 1 113 ? 9.171 -7.814 -1.660 1.00 91.12 113 TYR A N 1
ATOM 935 C CA . TYR A 1 113 ? 9.106 -6.396 -1.299 1.00 91.12 113 TYR A CA 1
ATOM 936 C C . TYR A 1 113 ? 7.669 -5.903 -1.097 1.00 91.12 113 TYR A C 1
ATOM 938 O O . TYR A 1 113 ? 7.442 -5.031 -0.259 1.00 91.12 113 TYR A O 1
ATOM 946 N N . ALA A 1 114 ? 6.695 -6.470 -1.816 1.00 87.19 114 ALA A N 1
ATOM 947 C CA . ALA A 1 114 ? 5.284 -6.135 -1.638 1.00 87.19 114 ALA A CA 1
ATOM 948 C C . ALA A 1 114 ? 4.703 -6.735 -0.344 1.00 87.19 114 ALA A C 1
ATOM 950 O O . ALA A 1 114 ? 3.888 -6.096 0.325 1.00 87.19 114 ALA A O 1
ATOM 951 N N . SER A 1 115 ? 5.137 -7.941 0.046 1.00 85.00 115 SER A N 1
ATOM 952 C CA . SER A 1 115 ? 4.719 -8.567 1.311 1.00 85.00 115 SER A CA 1
ATOM 953 C C . SER A 1 115 ? 5.466 -8.025 2.538 1.00 85.00 115 SER A C 1
ATOM 955 O O . SER A 1 115 ? 4.976 -8.155 3.667 1.00 85.00 115 SER A O 1
ATOM 957 N N . GLY A 1 116 ? 6.615 -7.372 2.335 1.00 85.50 116 GLY A N 1
ATOM 958 C CA . GLY A 1 116 ? 7.499 -6.919 3.409 1.00 85.50 116 GLY A CA 1
ATOM 959 C C . GLY A 1 116 ? 8.370 -8.041 3.991 1.00 85.50 116 GLY A C 1
ATOM 960 O O . GLY A 1 116 ? 8.831 -7.928 5.128 1.00 85.50 116 GLY A O 1
ATOM 961 N N . GLU A 1 117 ? 8.550 -9.134 3.246 1.00 88.44 117 GLU A N 1
ATOM 962 C CA . GLU A 1 117 ? 9.297 -10.338 3.638 1.00 88.44 117 GLU A CA 1
ATOM 963 C C . GLU A 1 117 ? 10.659 -10.443 2.931 1.00 88.44 117 GLU A C 1
ATOM 965 O O . GLU A 1 117 ? 11.310 -11.490 2.965 1.00 88.44 117 GLU A O 1
ATOM 970 N N . GLN A 1 118 ? 11.106 -9.361 2.290 1.00 91.62 118 GLN A N 1
ATOM 971 C CA . GLN A 1 118 ? 12.383 -9.304 1.589 1.00 91.62 118 GLN A CA 1
ATOM 972 C C . GLN A 1 118 ? 13.572 -9.603 2.517 1.00 91.62 118 GLN A C 1
ATOM 974 O O . GLN A 1 118 ? 13.653 -9.141 3.661 1.00 91.62 118 GLN A O 1
ATOM 979 N N . LYS A 1 119 ? 14.540 -10.350 1.987 1.00 89.75 119 LYS A N 1
ATOM 980 C CA . LYS A 1 119 ? 15.858 -10.592 2.578 1.00 89.75 119 LYS A CA 1
ATOM 981 C C . LYS A 1 119 ? 16.877 -9.620 1.982 1.00 89.75 119 LYS A C 1
ATOM 983 O O . LYS A 1 119 ? 16.579 -8.845 1.079 1.00 89.75 119 LYS A O 1
ATOM 988 N N . LYS A 1 120 ? 18.104 -9.637 2.509 1.00 84.69 120 LYS A N 1
ATOM 989 C CA . LYS A 1 120 ? 19.182 -8.731 2.072 1.00 84.69 120 LYS A CA 1
ATOM 990 C C . LYS A 1 120 ? 19.543 -8.908 0.588 1.00 84.69 120 LYS A C 1
ATOM 992 O O . LYS A 1 120 ? 20.015 -7.964 -0.033 1.00 84.69 120 LYS A O 1
ATOM 997 N N . ASP A 1 121 ? 19.357 -10.112 0.073 1.00 86.12 121 ASP A N 1
ATOM 998 C CA . ASP A 1 121 ? 19.668 -10.574 -1.277 1.00 86.12 121 ASP A CA 1
ATOM 999 C C . ASP A 1 121 ? 18.427 -10.733 -2.168 1.00 86.12 121 ASP A C 1
ATOM 1001 O O . ASP A 1 121 ? 18.554 -11.208 -3.293 1.00 86.12 121 ASP A O 1
ATOM 1005 N N . SER A 1 122 ? 17.245 -10.339 -1.683 1.00 90.81 122 SER A N 1
ATOM 1006 C CA . SER A 1 122 ? 16.020 -10.364 -2.482 1.00 90.81 122 SER A CA 1
ATOM 1007 C C . SER A 1 122 ? 16.119 -9.427 -3.684 1.00 90.81 122 SER A C 1
ATOM 1009 O O . SER A 1 122 ? 16.588 -8.292 -3.564 1.00 90.81 122 SER A O 1
ATOM 1011 N N . ASP A 1 123 ? 15.637 -9.897 -4.829 1.00 92.88 123 ASP A N 1
ATOM 1012 C CA . ASP A 1 123 ? 15.354 -9.077 -5.998 1.00 92.88 123 ASP A CA 1
ATOM 1013 C C . ASP A 1 123 ? 14.052 -8.291 -5.841 1.00 92.88 123 ASP A C 1
ATOM 1015 O O . ASP A 1 123 ? 13.193 -8.580 -5.004 1.00 92.88 123 ASP A O 1
ATOM 1019 N N . LEU A 1 124 ? 13.964 -7.222 -6.627 1.00 93.44 124 LEU A N 1
ATOM 1020 C CA . LEU A 1 124 ? 12.794 -6.377 -6.750 1.00 93.44 124 LEU A CA 1
ATOM 1021 C C . LEU A 1 124 ? 11.975 -6.838 -7.957 1.00 93.44 124 LEU A C 1
ATOM 1023 O O . LEU A 1 124 ? 12.320 -6.508 -9.092 1.00 93.44 124 LEU A O 1
ATOM 1027 N N . ASP A 1 125 ? 10.890 -7.556 -7.686 1.00 95.12 125 ASP A N 1
ATOM 1028 C CA . ASP A 1 125 ? 9.946 -8.014 -8.701 1.00 95.12 125 ASP A CA 1
ATOM 1029 C C . ASP A 1 125 ? 9.029 -6.864 -9.152 1.00 95.12 125 ASP A C 1
ATOM 1031 O O . ASP A 1 125 ? 8.289 -6.281 -8.346 1.00 95.12 125 ASP A O 1
ATOM 1035 N N . LEU A 1 126 ? 9.072 -6.527 -10.443 1.00 95.38 126 LEU A N 1
ATOM 1036 C CA . LEU A 1 126 ? 8.305 -5.437 -11.046 1.00 95.38 126 LEU A CA 1
ATOM 1037 C C . LEU A 1 126 ? 7.532 -5.911 -12.274 1.00 95.38 126 LEU A C 1
ATOM 1039 O O . LEU A 1 126 ? 8.074 -6.589 -13.141 1.00 95.38 126 LEU A O 1
ATOM 1043 N N . ALA A 1 127 ? 6.278 -5.485 -12.387 1.00 96.00 127 ALA A N 1
ATOM 1044 C CA . ALA A 1 127 ? 5.486 -5.587 -13.606 1.00 96.00 127 ALA A CA 1
ATOM 1045 C C . ALA A 1 127 ? 5.200 -4.180 -14.144 1.00 96.00 127 ALA A C 1
ATOM 1047 O O . ALA A 1 127 ? 4.773 -3.305 -13.388 1.00 96.00 127 ALA A O 1
ATOM 1048 N N . VAL A 1 128 ? 5.429 -3.955 -15.436 1.00 95.62 128 VAL A N 1
ATOM 1049 C CA . VAL A 1 128 ? 5.120 -2.698 -16.126 1.00 95.62 128 VAL A CA 1
ATOM 1050 C C . VAL A 1 128 ? 4.012 -2.957 -17.132 1.00 95.62 128 VAL A C 1
ATOM 1052 O O . VAL A 1 128 ? 4.235 -3.547 -18.180 1.00 95.62 128 VAL A O 1
ATOM 1055 N N . PHE A 1 129 ? 2.820 -2.458 -16.833 1.00 95.25 129 PHE A N 1
ATOM 1056 C CA . PHE A 1 129 ? 1.700 -2.490 -17.762 1.00 95.25 129 PHE A CA 1
ATOM 1057 C C . PHE A 1 129 ? 1.812 -1.318 -18.728 1.00 95.25 129 PHE A C 1
ATOM 1059 O O . PHE A 1 129 ? 1.941 -0.170 -18.299 1.00 95.25 129 PHE A O 1
ATOM 1066 N N . ILE A 1 130 ? 1.725 -1.607 -20.021 1.00 94.38 130 ILE A N 1
ATOM 1067 C CA . ILE A 1 130 ? 1.743 -0.624 -21.104 1.00 94.38 130 ILE A CA 1
ATOM 1068 C C . ILE A 1 130 ? 0.477 -0.736 -21.943 1.00 94.38 130 ILE A C 1
ATOM 1070 O O . ILE A 1 130 ? -0.112 -1.805 -22.062 1.00 94.38 130 ILE A O 1
ATOM 1074 N N . GLU A 1 131 ? 0.065 0.377 -22.543 1.00 90.38 131 GLU A N 1
ATOM 1075 C CA . GLU A 1 131 ? -1.110 0.401 -23.420 1.00 90.38 131 GLU A CA 1
ATOM 1076 C C . GLU A 1 131 ? -0.827 -0.243 -24.788 1.00 90.38 131 GLU A C 1
ATOM 1078 O O . GLU A 1 131 ? -1.702 -0.881 -25.371 1.00 90.38 131 GLU A O 1
ATOM 1083 N N . GLN A 1 132 ? 0.394 -0.076 -25.310 1.00 90.19 132 GLN A N 1
ATOM 1084 C CA . GLN A 1 132 ? 0.732 -0.411 -26.694 1.00 90.19 132 GLN A CA 1
ATOM 1085 C C . GLN A 1 132 ? 1.755 -1.557 -26.772 1.00 90.19 132 GLN A C 1
ATOM 1087 O O . GLN A 1 132 ? 2.905 -1.405 -26.358 1.00 90.19 132 GLN A O 1
ATOM 1092 N N . GLU A 1 133 ? 1.359 -2.696 -27.350 1.00 90.31 133 GLU A N 1
ATOM 1093 C CA . GLU A 1 133 ? 2.207 -3.901 -27.463 1.00 90.31 133 GLU A CA 1
ATOM 1094 C C . GLU A 1 133 ? 3.491 -3.660 -28.282 1.00 90.31 133 GLU A C 1
ATOM 1096 O O . GLU A 1 133 ? 4.524 -4.280 -28.029 1.00 90.31 133 GLU A O 1
ATOM 1101 N N . ASP A 1 134 ? 3.488 -2.721 -29.236 1.00 91.31 134 ASP A N 1
ATOM 1102 C CA . ASP A 1 134 ? 4.682 -2.368 -30.018 1.00 91.31 134 ASP A CA 1
ATOM 1103 C C . ASP A 1 134 ? 5.805 -1.770 -29.148 1.00 91.31 134 ASP A C 1
ATOM 1105 O O . ASP A 1 134 ? 6.984 -1.855 -29.509 1.00 91.31 134 ASP A O 1
ATOM 1109 N N . LYS A 1 135 ? 5.467 -1.221 -27.973 1.00 92.31 135 LYS A N 1
ATOM 1110 C CA . LYS A 1 135 ? 6.432 -0.701 -26.993 1.00 92.31 135 LYS A CA 1
ATOM 1111 C C . LYS A 1 135 ? 7.032 -1.782 -26.106 1.00 92.31 135 LYS A C 1
ATOM 1113 O O . LYS A 1 135 ? 8.047 -1.512 -25.465 1.00 92.31 135 LYS A O 1
ATOM 1118 N N . ARG A 1 136 ? 6.498 -3.007 -26.100 1.00 93.88 136 ARG A N 1
ATOM 1119 C CA . ARG A 1 136 ? 6.960 -4.096 -25.225 1.00 93.88 136 ARG A CA 1
ATOM 1120 C C . ARG A 1 136 ? 8.464 -4.326 -25.304 1.00 93.88 136 ARG A C 1
ATOM 1122 O O . ARG A 1 136 ? 9.146 -4.302 -24.285 1.00 93.88 136 ARG A O 1
ATOM 1129 N N . LYS A 1 137 ? 9.008 -4.447 -26.519 1.00 94.06 137 LYS A N 1
ATOM 1130 C CA . LYS A 1 137 ? 10.454 -4.649 -26.733 1.00 94.06 137 LYS A CA 1
ATOM 1131 C C . LYS A 1 137 ? 11.305 -3.504 -26.182 1.00 94.06 137 LYS A C 1
ATOM 1133 O O . LYS A 1 137 ? 12.439 -3.728 -25.767 1.00 94.06 137 LYS A O 1
ATOM 1138 N N . ILE A 1 138 ? 10.776 -2.279 -26.199 1.00 93.12 138 ILE A N 1
ATOM 1139 C CA . ILE A 1 138 ? 11.461 -1.106 -25.649 1.00 93.12 138 ILE A CA 1
ATOM 1140 C C . ILE A 1 138 ? 11.484 -1.204 -24.124 1.00 93.12 138 ILE A C 1
ATOM 1142 O O . ILE A 1 138 ? 12.541 -1.029 -23.527 1.00 93.12 138 ILE A O 1
ATOM 1146 N N . VAL A 1 139 ? 10.356 -1.546 -23.498 1.00 93.50 139 VAL A N 1
ATOM 1147 C CA . VAL A 1 139 ? 10.269 -1.723 -22.041 1.00 93.50 139 VAL A CA 1
ATOM 1148 C C . VAL A 1 139 ? 11.161 -2.875 -21.563 1.00 93.50 139 VAL A C 1
ATOM 1150 O O . VAL A 1 139 ? 11.918 -2.707 -20.611 1.00 93.50 139 VAL A O 1
ATOM 1153 N N . GLU A 1 140 ? 11.178 -4.007 -22.271 1.00 94.44 140 GLU A N 1
ATOM 1154 C CA . GLU A 1 140 ? 12.100 -5.121 -21.994 1.00 94.44 140 GLU A CA 1
ATOM 1155 C C . GLU A 1 140 ? 13.575 -4.689 -22.093 1.00 94.44 140 GLU A C 1
ATOM 1157 O O . GLU A 1 140 ? 14.412 -5.093 -21.282 1.00 94.44 140 GLU A O 1
ATOM 1162 N N . ALA A 1 141 ? 13.918 -3.838 -23.067 1.00 93.00 141 ALA A N 1
ATOM 1163 C CA . ALA A 1 141 ? 15.263 -3.277 -23.182 1.00 93.00 141 ALA A CA 1
ATOM 1164 C C . ALA A 1 141 ? 15.593 -2.310 -22.031 1.00 93.00 141 ALA A C 1
ATOM 1166 O O . ALA A 1 141 ? 16.729 -2.296 -21.547 1.00 93.00 141 ALA A O 1
ATOM 1167 N N . VAL A 1 142 ? 14.610 -1.535 -21.559 1.00 93.56 142 VAL A N 1
ATOM 1168 C CA . VAL A 1 142 ? 14.757 -0.683 -20.373 1.00 93.56 142 VAL A CA 1
ATOM 1169 C C . VAL A 1 142 ? 15.023 -1.537 -19.134 1.00 93.56 142 VAL A C 1
ATOM 1171 O O . VAL A 1 142 ? 15.972 -1.233 -18.413 1.00 93.56 142 VAL A O 1
ATOM 1174 N N . PHE A 1 143 ? 14.287 -2.633 -18.917 1.00 92.69 143 PHE A N 1
ATOM 1175 C CA . PHE A 1 143 ? 14.542 -3.550 -17.799 1.00 92.69 143 PHE A CA 1
ATOM 1176 C C . PHE A 1 143 ? 15.963 -4.116 -17.820 1.00 92.69 143 PHE A C 1
ATOM 1178 O O . PHE A 1 143 ? 16.685 -3.972 -16.834 1.00 92.69 143 PHE A O 1
ATOM 1185 N N . LYS A 1 144 ? 16.424 -4.622 -18.970 1.00 91.50 144 LYS A N 1
ATOM 1186 C CA . LYS A 1 144 ? 17.813 -5.093 -19.136 1.00 91.50 144 LYS A CA 1
ATOM 1187 C C . LYS A 1 144 ? 18.841 -4.004 -18.840 1.00 91.50 144 LYS A C 1
ATOM 1189 O O . LYS A 1 144 ? 19.878 -4.261 -18.233 1.00 91.50 144 LYS A O 1
ATOM 1194 N N . SER A 1 145 ? 18.572 -2.762 -19.251 1.00 90.25 145 SER A N 1
ATOM 1195 C CA . SER A 1 145 ? 19.446 -1.648 -18.881 1.00 90.25 145 SER A CA 1
ATOM 1196 C C . SER A 1 145 ? 19.414 -1.381 -17.377 1.00 90.25 145 SER A C 1
ATOM 1198 O O . SER A 1 145 ? 20.450 -1.002 -16.829 1.00 90.25 145 SER A O 1
ATOM 1200 N N . MET A 1 146 ? 18.257 -1.502 -16.731 1.00 90.00 146 MET A N 1
ATOM 1201 C CA . MET A 1 146 ? 18.094 -1.222 -15.310 1.00 90.00 146 MET A CA 1
ATOM 1202 C C . MET A 1 146 ? 18.755 -2.282 -14.435 1.00 90.00 146 MET A C 1
ATOM 1204 O O . MET A 1 146 ? 19.396 -1.887 -13.469 1.00 90.00 146 MET A O 1
ATOM 1208 N N . GLU A 1 147 ? 18.741 -3.562 -14.819 1.00 86.69 147 GLU A N 1
ATOM 1209 C CA . GLU A 1 147 ? 19.466 -4.643 -14.124 1.00 86.69 147 GLU A CA 1
ATOM 1210 C C . GLU A 1 147 ? 20.950 -4.319 -13.882 1.00 86.69 147 GLU A C 1
ATOM 1212 O O . GLU A 1 147 ? 21.525 -4.712 -12.871 1.00 86.69 147 GLU A O 1
ATOM 1217 N N . THR A 1 148 ? 21.575 -3.568 -14.796 1.00 85.25 148 THR A N 1
ATOM 1218 C CA . THR A 1 148 ? 22.990 -3.167 -14.687 1.00 85.25 148 THR A CA 1
ATOM 1219 C C . THR A 1 148 ? 23.220 -1.858 -13.926 1.00 85.25 148 THR A C 1
ATOM 1221 O O . THR A 1 148 ? 24.349 -1.564 -13.536 1.00 85.25 148 THR A O 1
ATOM 1224 N N . LYS A 1 149 ? 22.174 -1.042 -13.744 1.00 85.00 149 LYS A N 1
ATOM 1225 C CA . LYS A 1 149 ? 22.255 0.322 -13.190 1.00 85.00 149 LYS A CA 1
ATOM 1226 C C . LYS A 1 149 ? 21.640 0.442 -11.797 1.00 85.00 149 LYS A C 1
ATOM 1228 O O . LYS A 1 149 ? 21.926 1.412 -11.094 1.00 85.00 149 LYS A O 1
ATOM 1233 N N . SER A 1 150 ? 20.762 -0.480 -11.417 1.00 83.88 150 SER A N 1
ATOM 1234 C CA . 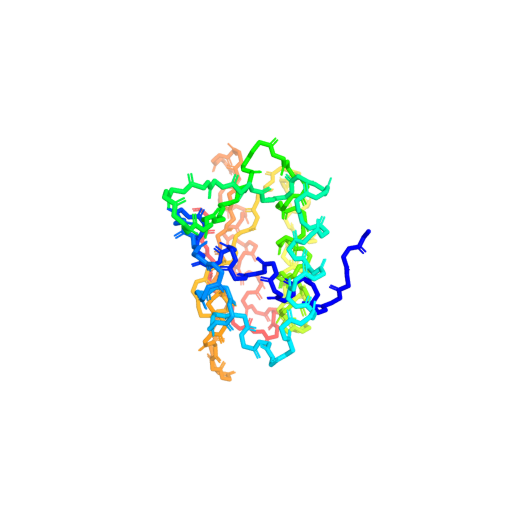SER A 1 150 ? 20.039 -0.443 -10.153 1.00 83.88 150 SER A CA 1
ATOM 1235 C C . SER A 1 150 ? 20.905 -0.920 -8.986 1.00 83.88 150 SER A C 1
ATOM 1237 O O . SER A 1 150 ? 21.806 -1.743 -9.122 1.00 83.88 150 SER A O 1
ATOM 1239 N N . PHE A 1 151 ? 20.611 -0.397 -7.794 1.00 82.38 151 PHE A N 1
ATOM 1240 C CA . PHE A 1 151 ? 21.275 -0.825 -6.555 1.00 82.38 151 PHE A CA 1
ATOM 1241 C C . PHE A 1 151 ? 20.791 -2.195 -6.066 1.00 82.38 151 PHE A C 1
ATOM 1243 O O . PHE A 1 151 ? 21.473 -2.844 -5.277 1.00 82.38 151 PHE A O 1
ATOM 1250 N N . ILE A 1 152 ? 19.589 -2.589 -6.486 1.00 88.62 152 ILE A N 1
ATOM 1251 C CA . ILE A 1 152 ? 18.946 -3.866 -6.180 1.00 88.62 152 ILE A CA 1
ATOM 1252 C C . ILE A 1 152 ? 18.713 -4.565 -7.512 1.00 88.62 152 ILE A C 1
ATOM 1254 O O . ILE A 1 152 ? 18.339 -3.907 -8.483 1.00 88.62 152 ILE A O 1
ATOM 1258 N N . LYS A 1 153 ? 18.932 -5.878 -7.565 1.00 90.12 153 LYS A N 1
ATOM 1259 C CA . LYS A 1 153 ? 18.616 -6.682 -8.746 1.00 90.12 153 LYS A CA 1
ATOM 1260 C C . LYS A 1 153 ? 17.117 -6.566 -9.040 1.00 90.12 153 LYS A C 1
ATOM 1262 O O . LYS A 1 153 ? 16.312 -6.779 -8.141 1.00 90.12 153 LYS A O 1
ATOM 1267 N N . ILE A 1 154 ? 16.756 -6.197 -10.262 1.00 91.75 154 ILE A N 1
ATOM 1268 C CA . ILE A 1 154 ? 15.357 -6.091 -10.691 1.00 91.75 154 ILE A CA 1
ATOM 1269 C C . ILE A 1 154 ? 15.015 -7.347 -11.484 1.00 91.75 154 ILE A C 1
ATOM 1271 O O . ILE A 1 154 ? 15.794 -7.723 -12.356 1.00 91.75 154 ILE A O 1
ATOM 1275 N N . ASP A 1 155 ? 13.873 -7.960 -11.185 1.00 91.88 155 ASP A N 1
ATOM 1276 C CA . ASP A 1 155 ? 13.235 -8.943 -12.063 1.00 91.88 155 ASP A CA 1
ATOM 1277 C C . ASP A 1 155 ? 11.998 -8.289 -12.688 1.00 91.88 155 ASP A C 1
ATOM 1279 O O . ASP A 1 155 ? 11.085 -7.847 -11.986 1.00 91.88 155 ASP A O 1
ATOM 1283 N N . GLY A 1 156 ? 12.038 -8.088 -14.003 1.00 90.75 156 GLY A N 1
ATOM 1284 C CA . GLY A 1 156 ? 11.131 -7.198 -14.720 1.00 90.75 156 GLY A CA 1
ATOM 1285 C C . GLY A 1 156 ? 10.231 -7.936 -15.699 1.00 90.75 156 GLY A C 1
ATOM 1286 O O . GLY A 1 156 ? 10.710 -8.636 -16.590 1.00 90.75 156 GLY A O 1
ATOM 1287 N N . HIS A 1 157 ? 8.926 -7.702 -15.592 1.00 91.94 157 HIS A N 1
ATOM 1288 C CA . HIS A 1 157 ? 7.909 -8.242 -16.489 1.00 91.94 157 HIS A CA 1
ATOM 1289 C C . HIS A 1 157 ? 7.122 -7.119 -17.166 1.00 91.94 157 HIS A C 1
ATOM 1291 O O . HIS A 1 157 ? 6.893 -6.062 -16.577 1.00 91.94 157 HIS A O 1
ATOM 1297 N N . VAL A 1 158 ? 6.699 -7.365 -18.406 1.00 90.50 158 VAL A N 1
ATOM 1298 C CA . VAL A 1 158 ? 5.830 -6.490 -19.209 1.00 90.50 158 VAL A CA 1
ATOM 1299 C C . VAL A 1 158 ? 4.621 -7.291 -19.650 1.00 90.50 158 VAL A C 1
ATOM 1301 O O . VAL A 1 158 ? 4.848 -8.373 -20.253 1.00 90.50 158 VAL A O 1
#

Secondary structure (DSSP, 8-state):
---HHHHHHHHHHHTTTTS-EEHHHHHHHH----HHHHHHHHHHHHHTTSEEEEEETTEEEEEE-TT-THHHHHHHHHHHHHS-HHHHHHHHHHHHHHTTT-SSEEEEEEHHHHHT---TT--EEEEEEES-GGGHHHHHHHHHHHHTT-SS-EEEE-

Foldseek 3Di:
DDDPLLLLLLVLQVVVQVDWDWLVSSCVSSVDPDSVSNVVSVVVCVVLVQWDWDDDPNTIIIHGPPVDCVNVVSVVVNLVVLADPLVVVLVVLLVVQVCVQAVDKDKDWDDCSSVVNDDPQDATEIEIGGPDPVCQVVSVVSLVVSCVVGPGRHDYHD